Protein AF-A0A7J7G509-F1 (afdb_monomer_lite)

Organism: Camellia sinensis (NCBI:txid4442)

Sequence (118 aa):
MYEALRDLIPDINKSCSDELAAEISTSGDRIGEAAVHIFCDLENSIKGDAAKTPVASGAVHPLTRYVMNYLKYACEYKVTLEQIFQKNKALVPSIKHERESPSHNQTGENSSSSPFSD

pLDDT: mean 82.95, std 18.1, range [37.25, 97.5]

InterPro domains:
  IPR004140 Exocyst complex component Exo70 [PTHR12542] (1-103)
  IPR016159 Cullin repeat-like-containing domain superfamily [SSF74788] (1-115)
  IPR046364 Exocyst complex subunit Exo70, C-terminal [PF03081] (1-117)

Structure (mmCIF, N/CA/C/O backbone):
data_AF-A0A7J7G509-F1
#
_entry.id   AF-A0A7J7G509-F1
#
loop_
_atom_site.group_PDB
_atom_site.id
_atom_site.type_symbol
_atom_site.label_atom_id
_atom_site.label_alt_id
_atom_site.label_comp_id
_atom_site.label_asym_id
_atom_site.label_entity_id
_atom_site.label_seq_id
_atom_site.pdbx_PDB_ins_code
_atom_site.Cartn_x
_atom_site.Cartn_y
_atom_site.Cartn_z
_atom_site.occupancy
_atom_site.B_iso_or_equiv
_atom_site.auth_seq_id
_atom_site.auth_comp_id
_atom_sit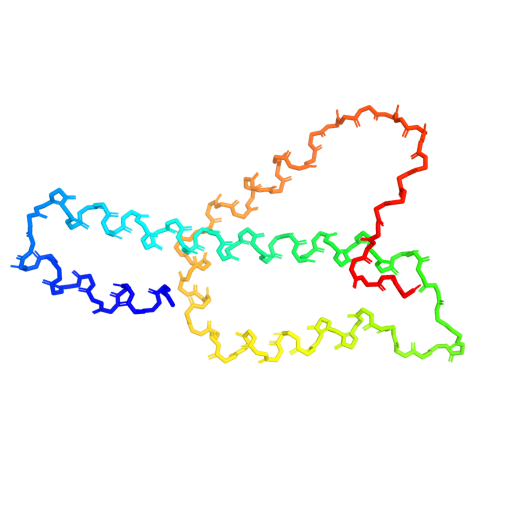e.auth_asym_id
_atom_site.auth_atom_id
_atom_site.pdbx_PDB_model_num
ATOM 1 N N . MET A 1 1 ? -1.286 5.108 -7.761 1.00 93.25 1 MET A N 1
ATOM 2 C CA . MET A 1 1 ? 0.045 5.746 -7.909 1.00 93.25 1 MET A CA 1
ATOM 3 C C . MET A 1 1 ? 1.155 4.710 -7.878 1.00 93.25 1 MET A C 1
ATOM 5 O O . MET A 1 1 ? 1.804 4.550 -8.898 1.00 93.25 1 MET A O 1
ATOM 9 N N . TYR A 1 2 ? 1.326 3.977 -6.771 1.00 96.25 2 TYR A N 1
ATOM 10 C CA . TYR A 1 2 ? 2.358 2.937 -6.662 1.00 96.25 2 TYR A CA 1
ATOM 11 C C . TYR A 1 2 ? 2.308 1.907 -7.802 1.00 96.25 2 TYR A C 1
ATOM 13 O O . TYR A 1 2 ? 3.304 1.719 -8.485 1.00 96.25 2 TYR A O 1
ATOM 21 N N . GLU A 1 3 ? 1.144 1.298 -8.054 1.00 96.81 3 GLU A N 1
ATOM 22 C CA . GLU A 1 3 ? 0.977 0.286 -9.113 1.00 96.81 3 GLU A CA 1
ATOM 23 C C . GLU A 1 3 ? 1.310 0.841 -10.497 1.00 96.81 3 GLU A C 1
ATOM 25 O O . GLU A 1 3 ? 2.104 0.253 -11.212 1.00 96.81 3 GLU A O 1
ATOM 30 N N . ALA A 1 4 ? 0.788 2.024 -10.832 1.00 96.38 4 ALA A N 1
ATOM 31 C CA . ALA A 1 4 ? 1.072 2.674 -12.109 1.00 96.38 4 ALA A CA 1
ATOM 32 C C . ALA A 1 4 ? 2.577 2.913 -12.324 1.00 96.38 4 ALA A C 1
ATOM 34 O O . ALA A 1 4 ? 3.083 2.672 -13.415 1.00 96.38 4 ALA A O 1
ATOM 35 N N . LEU A 1 5 ? 3.301 3.354 -11.288 1.00 95.00 5 LEU A N 1
ATOM 36 C CA . LEU A 1 5 ? 4.755 3.510 -11.367 1.00 95.00 5 LEU A CA 1
ATOM 37 C C . LEU A 1 5 ? 5.458 2.156 -11.482 1.00 95.00 5 LEU A C 1
ATOM 39 O O . LEU A 1 5 ? 6.281 1.983 -12.373 1.00 95.00 5 LEU A O 1
ATOM 43 N N . ARG A 1 6 ? 5.106 1.189 -10.627 1.00 94.94 6 ARG A N 1
ATOM 44 C CA . ARG A 1 6 ? 5.649 -0.178 -10.648 1.00 94.94 6 ARG A CA 1
ATOM 45 C C . ARG A 1 6 ? 5.530 -0.804 -12.037 1.00 94.94 6 ARG A C 1
ATOM 47 O O . ARG A 1 6 ? 6.490 -1.396 -12.519 1.00 94.94 6 ARG A O 1
ATOM 54 N N . ASP A 1 7 ? 4.368 -0.661 -12.661 1.00 95.81 7 ASP A N 1
ATOM 55 C CA . ASP A 1 7 ? 4.057 -1.288 -13.941 1.00 95.81 7 ASP A CA 1
ATOM 56 C C . ASP A 1 7 ? 4.767 -0.579 -15.112 1.00 95.81 7 ASP A C 1
ATOM 58 O O . ASP A 1 7 ? 5.065 -1.219 -16.117 1.00 95.81 7 ASP A O 1
ATOM 62 N N . LEU A 1 8 ? 5.103 0.710 -14.967 1.00 95.19 8 LEU A N 1
ATOM 63 C CA . LEU A 1 8 ? 5.787 1.513 -15.989 1.00 95.19 8 LEU A CA 1
ATOM 64 C C . LEU A 1 8 ? 7.325 1.489 -15.879 1.00 95.19 8 LEU A C 1
ATOM 66 O O . LEU A 1 8 ? 8.012 1.728 -16.874 1.00 95.19 8 LEU A O 1
ATOM 70 N N . ILE A 1 9 ? 7.886 1.180 -14.702 1.00 93.38 9 ILE A N 1
ATOM 71 C CA . ILE A 1 9 ? 9.343 1.099 -14.468 1.00 93.38 9 ILE A CA 1
ATOM 72 C C . ILE A 1 9 ? 10.087 0.279 -15.543 1.00 93.38 9 ILE A C 1
ATOM 74 O O . ILE A 1 9 ? 11.119 0.753 -16.023 1.00 93.38 9 ILE A O 1
ATOM 78 N N . PRO A 1 10 ? 9.610 -0.906 -15.981 1.00 94.50 10 PRO A N 1
ATOM 79 C CA . PRO A 1 10 ? 10.309 -1.691 -16.997 1.00 94.50 10 PRO A CA 1
ATOM 80 C C . PRO A 1 10 ? 10.476 -0.968 -18.335 1.00 94.50 10 PRO A C 1
ATOM 82 O O . PRO A 1 10 ? 11.464 -1.205 -19.025 1.00 94.50 10 PRO A O 1
ATOM 85 N N . ASP A 1 11 ? 9.526 -0.115 -18.714 1.00 96.19 11 ASP A N 1
ATOM 86 C CA . ASP A 1 11 ? 9.583 0.631 -19.970 1.00 96.19 11 ASP A CA 1
ATOM 87 C C . ASP A 1 11 ? 10.392 1.920 -19.819 1.00 96.19 11 ASP A C 1
ATOM 89 O O . ASP A 1 11 ? 11.190 2.246 -20.697 1.00 96.19 11 ASP A O 1
ATOM 93 N N . ILE A 1 12 ? 10.301 2.584 -18.662 1.00 94.75 12 ILE A N 1
ATOM 94 C CA . ILE A 1 12 ? 11.185 3.704 -18.303 1.00 94.75 12 ILE A CA 1
ATOM 95 C C . ILE A 1 12 ? 12.652 3.274 -18.374 1.00 94.75 12 ILE A C 1
ATOM 97 O O . ILE A 1 12 ? 13.452 3.950 -19.014 1.00 94.75 12 ILE A O 1
ATOM 101 N N . ASN A 1 13 ? 12.997 2.113 -17.815 1.00 93.62 13 ASN A N 1
ATOM 102 C CA . ASN A 1 13 ? 14.368 1.594 -17.833 1.00 93.62 13 ASN A CA 1
ATOM 103 C C . ASN A 1 13 ? 14.900 1.307 -19.250 1.00 93.62 13 ASN A C 1
ATOM 105 O O . ASN A 1 13 ? 16.106 1.190 -19.433 1.00 93.62 13 ASN A O 1
ATOM 109 N N . LYS A 1 14 ? 14.024 1.160 -20.254 1.00 94.69 14 LYS A N 1
ATOM 110 C CA . LYS A 1 14 ? 14.422 0.946 -21.658 1.00 94.69 14 LYS A CA 1
ATOM 111 C C . LYS A 1 14 ? 14.528 2.248 -22.448 1.00 94.69 14 LYS A C 1
ATOM 113 O O . LYS A 1 14 ? 15.243 2.287 -23.444 1.00 94.69 14 LYS A O 1
ATOM 118 N N . SER A 1 15 ? 13.740 3.261 -22.088 1.00 94.25 15 SER A N 1
ATOM 119 C CA . SER A 1 15 ? 13.519 4.456 -22.917 1.00 94.25 15 SER A CA 1
ATOM 120 C C . SER A 1 15 ? 14.062 5.754 -22.316 1.00 94.25 15 SER A C 1
ATOM 122 O O . SER A 1 15 ? 14.185 6.740 -23.041 1.00 94.25 15 SER A O 1
ATOM 124 N N . CYS A 1 16 ? 14.384 5.778 -21.023 1.00 93.12 16 CYS A N 1
ATOM 125 C CA . CYS A 1 16 ? 14.899 6.950 -20.317 1.00 93.12 16 CYS A CA 1
ATOM 126 C C . CYS A 1 16 ? 16.397 6.825 -20.004 1.00 93.12 16 CYS A C 1
ATOM 128 O O . CYS A 1 16 ? 16.976 5.746 -20.098 1.00 93.12 16 CYS A O 1
ATOM 130 N N . SER A 1 17 ? 17.025 7.943 -19.622 1.00 96.19 17 SER A N 1
ATOM 131 C CA . SER A 1 17 ? 18.380 7.922 -19.066 1.00 96.19 17 SER A CA 1
ATOM 132 C C . SER A 1 17 ? 18.404 7.211 -17.711 1.00 96.19 17 SER A C 1
ATOM 134 O O . SER A 1 17 ? 17.425 7.265 -16.964 1.00 96.19 17 SER A O 1
ATOM 136 N N . ASP A 1 18 ? 19.547 6.611 -17.371 1.00 94.25 18 ASP A N 1
ATOM 137 C CA . ASP A 1 18 ? 19.741 5.895 -16.103 1.00 94.25 18 ASP A CA 1
ATOM 138 C C . ASP A 1 18 ? 19.422 6.771 -14.881 1.00 94.25 18 ASP A C 1
ATOM 140 O O . ASP A 1 18 ? 18.811 6.304 -13.922 1.00 94.25 18 ASP A O 1
ATOM 144 N N . GLU A 1 19 ? 19.778 8.058 -14.932 1.00 96.12 19 GLU A N 1
ATOM 145 C CA . GLU A 1 19 ? 19.485 9.028 -13.869 1.00 96.12 19 GLU A CA 1
ATOM 146 C C . GLU A 1 19 ? 17.976 9.226 -13.675 1.00 96.12 19 GLU A C 1
ATOM 148 O O . GLU A 1 19 ? 17.469 9.122 -12.558 1.00 96.12 19 GLU A O 1
ATOM 153 N N . LEU A 1 20 ? 17.236 9.448 -14.766 1.00 94.50 20 LEU A N 1
ATOM 154 C CA . LEU A 1 20 ? 15.787 9.635 -14.703 1.00 94.50 20 LEU A CA 1
ATOM 155 C C . LEU A 1 20 ? 15.081 8.347 -14.259 1.00 94.50 20 LEU A C 1
ATOM 157 O O . LEU A 1 20 ? 14.144 8.393 -13.462 1.00 94.50 20 LEU A O 1
ATOM 161 N N . ALA A 1 21 ? 15.542 7.196 -14.746 1.00 95.12 21 ALA A N 1
ATOM 162 C CA . ALA A 1 21 ? 15.028 5.895 -14.341 1.00 95.12 21 ALA A CA 1
ATOM 163 C C . ALA A 1 21 ? 15.232 5.641 -12.835 1.00 95.12 21 ALA A C 1
ATOM 165 O O . ALA A 1 21 ? 14.301 5.212 -12.146 1.00 95.12 21 ALA A O 1
ATOM 166 N N . ALA A 1 22 ? 16.414 5.972 -12.305 1.00 95.38 22 ALA A N 1
ATOM 167 C CA . ALA A 1 22 ? 16.724 5.855 -10.883 1.00 95.38 22 ALA A CA 1
ATOM 168 C C . ALA A 1 22 ? 15.854 6.780 -10.014 1.00 95.38 22 ALA A C 1
ATOM 170 O O . ALA A 1 22 ? 15.335 6.344 -8.982 1.00 95.38 22 ALA A O 1
ATOM 171 N N . GLU A 1 23 ? 15.636 8.026 -10.441 1.00 96.31 23 GLU A N 1
ATOM 172 C CA . GLU A 1 23 ? 14.791 8.986 -9.720 1.00 96.31 23 GLU A CA 1
ATOM 173 C C . GLU A 1 23 ? 13.326 8.519 -9.659 1.00 96.31 23 GLU A C 1
ATOM 175 O O . GLU A 1 23 ? 12.680 8.567 -8.604 1.00 96.31 23 GLU A O 1
ATOM 180 N N . ILE A 1 24 ? 12.799 7.992 -10.770 1.00 95.19 24 ILE A N 1
ATOM 181 C CA . ILE A 1 24 ? 11.430 7.466 -10.816 1.00 95.19 24 ILE A CA 1
ATOM 182 C C . ILE A 1 24 ? 11.296 6.213 -9.943 1.00 95.19 24 ILE A C 1
ATOM 184 O O . ILE A 1 24 ? 10.322 6.092 -9.194 1.00 95.19 24 ILE A O 1
ATOM 188 N N . SER A 1 25 ? 12.280 5.309 -9.979 1.00 94.56 25 SER A N 1
ATOM 189 C CA . SER A 1 25 ? 12.301 4.135 -9.099 1.00 94.56 25 SER A CA 1
ATOM 190 C C . SER A 1 25 ? 12.312 4.547 -7.624 1.00 94.56 25 SER A C 1
ATOM 192 O O . SER A 1 25 ? 11.528 4.028 -6.832 1.00 94.56 25 SER A O 1
ATOM 194 N N . THR A 1 26 ? 13.139 5.528 -7.261 1.00 95.50 26 THR A N 1
ATOM 195 C CA . THR A 1 26 ? 13.222 6.063 -5.892 1.00 95.50 26 THR A CA 1
ATOM 196 C C . THR A 1 26 ? 11.901 6.699 -5.458 1.00 95.50 26 THR A C 1
ATOM 198 O O . THR A 1 26 ? 11.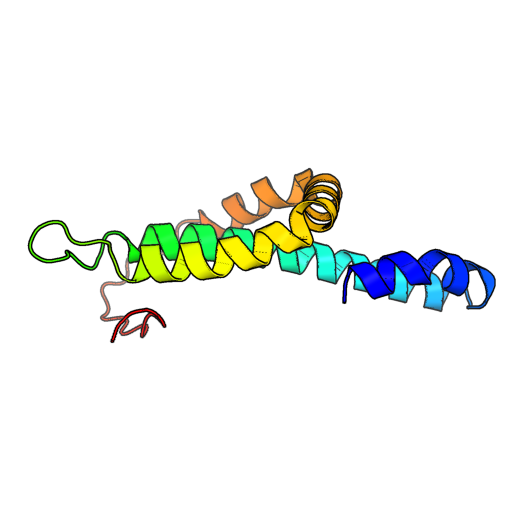443 6.499 -4.333 1.00 95.50 26 THR A O 1
ATOM 201 N N . SER A 1 27 ? 11.234 7.425 -6.355 1.00 95.44 27 SER A N 1
ATOM 202 C CA . SER A 1 27 ? 9.908 7.993 -6.091 1.00 95.44 27 SER A CA 1
ATOM 203 C C . SER A 1 27 ? 8.853 6.911 -5.840 1.00 95.44 27 SER A C 1
ATOM 205 O O . SER A 1 27 ? 8.047 7.035 -4.915 1.00 95.44 27 SER A O 1
ATOM 207 N N . GLY A 1 28 ? 8.873 5.826 -6.623 1.00 95.75 28 GLY A N 1
ATOM 208 C CA . GLY A 1 28 ? 8.012 4.661 -6.405 1.00 95.75 28 GLY A CA 1
ATOM 209 C C . GLY A 1 28 ? 8.236 4.020 -5.034 1.00 95.75 28 GLY A C 1
ATOM 210 O O . GLY A 1 28 ? 7.270 3.683 -4.344 1.00 95.75 28 GLY A O 1
ATOM 211 N N . ASP A 1 29 ? 9.494 3.932 -4.608 1.00 94.62 29 ASP A N 1
ATOM 212 C CA . ASP A 1 29 ? 9.872 3.373 -3.310 1.00 94.62 29 ASP A CA 1
ATOM 213 C C . ASP A 1 29 ? 9.329 4.225 -2.172 1.00 94.62 29 ASP A C 1
ATOM 215 O O . ASP A 1 29 ? 8.581 3.713 -1.342 1.00 94.62 29 ASP A O 1
ATOM 219 N N . ARG A 1 30 ? 9.547 5.542 -2.223 1.00 96.12 30 ARG A N 1
ATOM 220 C CA . ARG A 1 30 ? 9.017 6.497 -1.239 1.00 96.12 30 ARG A CA 1
ATOM 221 C C . ARG A 1 30 ? 7.490 6.481 -1.143 1.00 96.12 30 ARG A C 1
ATOM 223 O O . ARG A 1 30 ? 6.944 6.650 -0.057 1.00 96.12 30 ARG A O 1
ATOM 230 N N . ILE A 1 31 ? 6.776 6.258 -2.250 1.00 96.94 31 ILE A N 1
ATOM 231 C CA . ILE A 1 31 ? 5.311 6.092 -2.224 1.00 96.94 31 ILE A CA 1
ATOM 232 C C . ILE A 1 31 ? 4.924 4.802 -1.487 1.00 96.94 31 ILE A C 1
ATOM 234 O O . ILE A 1 31 ? 3.963 4.799 -0.717 1.00 96.94 31 ILE A O 1
ATOM 238 N N . GLY A 1 32 ? 5.663 3.711 -1.707 1.00 96.69 32 GLY A N 1
ATOM 239 C CA . GLY A 1 32 ? 5.478 2.464 -0.967 1.00 96.69 32 GLY A CA 1
ATOM 240 C C . GLY A 1 32 ? 5.754 2.636 0.529 1.00 96.69 32 GLY A C 1
ATOM 241 O O . GLY A 1 32 ? 4.954 2.201 1.354 1.00 96.69 32 GLY A O 1
ATOM 242 N N . GLU A 1 33 ? 6.838 3.322 0.886 1.00 96.12 33 GLU A N 1
ATOM 243 C CA . GLU A 1 33 ? 7.171 3.654 2.275 1.00 96.12 33 GLU A CA 1
ATOM 244 C C . GLU A 1 33 ? 6.065 4.488 2.929 1.00 96.12 33 GLU A C 1
ATOM 246 O O . GLU A 1 33 ? 5.575 4.134 4.001 1.00 96.12 33 GLU A O 1
ATOM 251 N N . ALA A 1 34 ? 5.593 5.542 2.257 1.00 96.25 34 ALA A N 1
ATOM 252 C CA . ALA A 1 34 ? 4.503 6.380 2.750 1.00 96.25 34 ALA A CA 1
ATOM 253 C C . ALA A 1 34 ? 3.233 5.565 3.047 1.00 96.25 34 ALA A C 1
ATOM 255 O O . ALA A 1 34 ? 2.569 5.809 4.054 1.00 96.25 34 ALA A O 1
ATOM 256 N N . ALA A 1 35 ? 2.916 4.557 2.227 1.00 96.25 35 ALA A N 1
ATOM 257 C CA . ALA A 1 35 ? 1.805 3.654 2.511 1.00 96.25 35 ALA A CA 1
ATOM 258 C C . ALA A 1 35 ? 2.014 2.885 3.829 1.00 96.25 35 ALA A C 1
ATOM 260 O O . ALA A 1 35 ? 1.084 2.800 4.628 1.00 96.25 35 ALA A O 1
ATOM 261 N N . VAL A 1 36 ? 3.226 2.388 4.106 1.00 95.94 36 VAL A N 1
ATOM 262 C CA . VAL A 1 36 ? 3.549 1.737 5.391 1.00 95.94 36 VAL A CA 1
ATOM 263 C C . VAL A 1 36 ? 3.355 2.702 6.561 1.00 95.94 36 VAL A C 1
ATOM 265 O O . VAL A 1 36 ? 2.696 2.343 7.539 1.00 95.94 36 VAL A O 1
ATOM 268 N N . HIS A 1 37 ? 3.856 3.936 6.447 1.00 94.62 37 HIS A N 1
ATOM 269 C CA . HIS A 1 37 ? 3.675 4.966 7.474 1.00 94.62 37 HIS A CA 1
ATOM 270 C C . HIS A 1 37 ? 2.195 5.253 7.756 1.00 94.62 37 HIS A C 1
ATOM 272 O O . HIS A 1 37 ? 1.805 5.283 8.920 1.00 94.62 37 HIS A O 1
ATOM 278 N N . ILE A 1 38 ? 1.354 5.360 6.720 1.00 94.69 38 ILE A N 1
ATOM 279 C CA . ILE A 1 38 ? -0.095 5.572 6.873 1.00 94.69 38 ILE A CA 1
ATOM 280 C C . ILE A 1 38 ? -0.738 4.456 7.709 1.00 94.69 38 ILE A C 1
ATOM 282 O O . ILE A 1 38 ? -1.542 4.742 8.596 1.00 94.69 38 ILE A O 1
ATOM 286 N N . PHE A 1 39 ? -0.380 3.188 7.479 1.00 94.62 39 PHE A N 1
ATOM 287 C CA . PHE A 1 39 ? -0.908 2.078 8.284 1.00 94.62 39 PHE A CA 1
ATOM 288 C C . PHE A 1 39 ? -0.405 2.112 9.733 1.00 94.62 39 PHE A C 1
ATOM 290 O O . PHE A 1 39 ? -1.184 1.853 10.652 1.00 94.62 39 PHE A O 1
ATOM 297 N N . CYS A 1 40 ? 0.861 2.466 9.961 1.00 92.19 40 CYS A N 1
ATOM 298 C CA . CYS A 1 40 ? 1.394 2.649 11.313 1.00 92.19 40 CYS A CA 1
ATOM 299 C C . CYS A 1 40 ? 0.740 3.836 12.044 1.00 92.19 40 CYS A C 1
ATOM 301 O O . CYS A 1 40 ? 0.531 3.791 13.258 1.00 92.19 40 CYS A O 1
ATOM 303 N N . ASP A 1 41 ? 0.424 4.919 11.337 1.00 91.44 41 ASP A N 1
ATOM 304 C CA . ASP A 1 41 ? -0.293 6.071 11.890 1.00 91.44 41 ASP A CA 1
ATOM 305 C C . ASP A 1 41 ? -1.741 5.719 12.218 1.00 91.44 41 ASP A C 1
ATOM 307 O O . ASP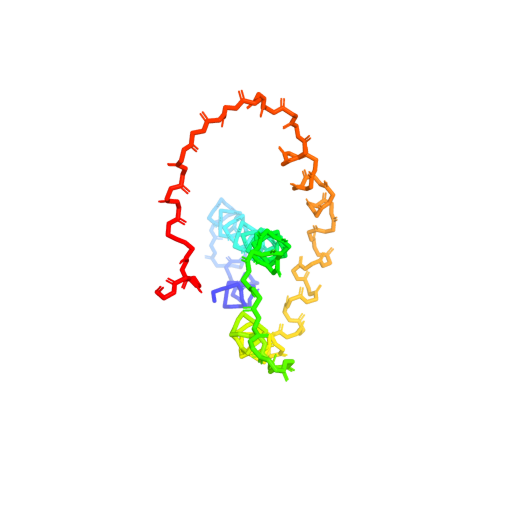 A 1 41 ? -2.211 6.044 13.309 1.00 91.44 41 ASP A O 1
ATOM 311 N N . LEU A 1 42 ? -2.413 4.979 11.332 1.00 91.94 42 LEU A N 1
ATOM 312 C CA . LEU A 1 42 ? -3.755 4.454 11.566 1.00 91.94 42 LEU A CA 1
ATOM 313 C C . LEU A 1 42 ? -3.796 3.560 12.813 1.00 91.94 42 LEU A C 1
ATOM 315 O O . LEU A 1 42 ? -4.646 3.765 13.677 1.00 91.94 42 LEU A O 1
ATOM 319 N N . GLU A 1 43 ? -2.866 2.607 12.947 1.00 91.38 43 GLU A N 1
ATOM 320 C CA . GLU A 1 43 ? -2.767 1.728 14.123 1.00 91.38 43 GLU A CA 1
ATOM 321 C C . GLU A 1 43 ? -2.659 2.544 15.420 1.00 91.38 43 GLU A C 1
ATOM 323 O O . GLU A 1 43 ? -3.390 2.304 16.384 1.00 91.38 43 GLU A O 1
ATOM 328 N N . ASN A 1 44 ? -1.767 3.535 15.439 1.00 88.62 44 ASN A N 1
ATOM 329 C CA . ASN A 1 44 ? -1.526 4.346 16.627 1.00 88.62 44 ASN A CA 1
ATOM 330 C C . ASN A 1 44 ? -2.681 5.307 16.933 1.00 88.62 44 ASN A C 1
ATOM 332 O O . ASN A 1 44 ? -3.011 5.505 18.102 1.00 88.62 44 ASN A O 1
ATOM 336 N N . SER A 1 45 ? -3.337 5.853 15.908 1.00 87.38 45 SER A N 1
ATOM 337 C CA . SER A 1 45 ? -4.528 6.686 16.074 1.00 87.38 45 SER A CA 1
ATOM 338 C C . SER A 1 45 ? -5.688 5.887 16.675 1.00 87.38 45 SER A C 1
ATOM 340 O O . SER A 1 45 ? -6.303 6.341 17.638 1.00 87.38 45 SER A O 1
ATOM 342 N N . ILE A 1 46 ? -5.914 4.652 16.2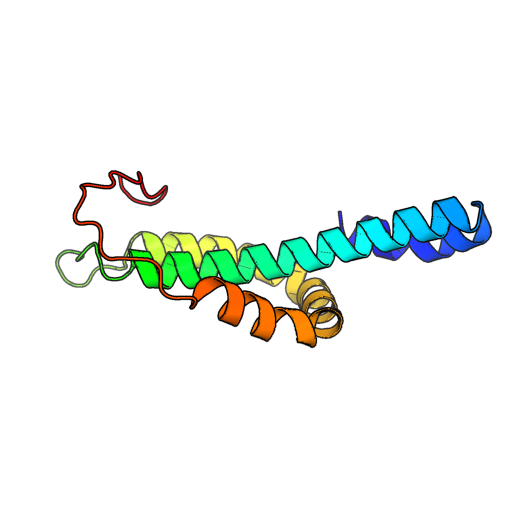07 1.00 89.25 46 ILE A N 1
ATOM 343 C CA . ILE A 1 46 ? -6.942 3.765 16.768 1.00 89.25 46 ILE A CA 1
ATOM 344 C C . ILE A 1 46 ? -6.650 3.452 18.238 1.00 89.25 46 ILE A C 1
ATOM 346 O O . ILE A 1 46 ? -7.547 3.563 19.075 1.00 89.25 46 ILE A O 1
ATOM 350 N N . LYS A 1 47 ? -5.400 3.097 18.572 1.00 86.81 47 LYS A N 1
ATOM 351 C CA . LYS A 1 47 ? -4.990 2.833 19.963 1.00 86.81 47 LYS A CA 1
ATOM 352 C C . LYS A 1 47 ? -5.210 4.043 20.873 1.00 86.81 47 LYS A C 1
ATOM 354 O O . LYS A 1 47 ? -5.624 3.871 22.015 1.00 86.81 47 LYS A O 1
ATOM 359 N N . GLY A 1 48 ? -4.924 5.247 20.378 1.00 85.12 48 GLY A N 1
ATOM 360 C CA . GLY A 1 48 ? -5.055 6.485 21.144 1.00 85.12 48 GLY A CA 1
ATOM 361 C C . GLY A 1 48 ? -6.496 6.974 21.334 1.00 85.12 48 GLY A C 1
ATOM 362 O O . GLY A 1 48 ? -6.760 7.676 22.310 1.00 85.12 48 GLY A O 1
ATOM 363 N N . ASP A 1 49 ? -7.413 6.638 20.424 1.00 80.31 49 ASP A N 1
ATOM 364 C CA . ASP A 1 49 ? -8.795 7.147 20.415 1.00 80.31 49 ASP A CA 1
ATOM 365 C C . ASP A 1 49 ? -9.796 6.164 21.050 1.00 80.31 49 ASP A C 1
ATOM 367 O O . ASP A 1 49 ? -10.657 6.574 21.826 1.00 80.31 49 ASP A O 1
ATOM 371 N N . ALA A 1 50 ? -9.611 4.851 20.854 1.00 70.25 50 ALA A N 1
ATOM 372 C CA . ALA A 1 50 ? -10.527 3.819 21.360 1.00 70.25 50 ALA A CA 1
ATOM 373 C C . ALA A 1 50 ? -10.719 3.821 22.893 1.00 70.25 50 ALA A C 1
ATOM 375 O O . ALA A 1 50 ? -11.709 3.289 23.389 1.00 70.25 50 ALA A O 1
ATOM 376 N N . ALA A 1 51 ? -9.788 4.409 23.650 1.00 67.94 51 ALA A N 1
ATOM 377 C CA . ALA A 1 51 ? -9.858 4.499 25.108 1.00 67.94 51 ALA A CA 1
ATOM 378 C C . ALA A 1 51 ? -10.666 5.705 25.632 1.00 67.94 51 ALA A C 1
ATOM 380 O O . ALA A 1 51 ? -10.914 5.783 26.834 1.00 67.94 51 ALA A O 1
ATOM 381 N N . LYS A 1 52 ? -11.037 6.665 24.773 1.00 75.69 52 LYS A N 1
ATOM 382 C CA . LYS A 1 52 ? -11.500 7.993 25.214 1.00 75.69 52 LYS A CA 1
ATOM 383 C C . LYS A 1 52 ? -13.018 8.175 25.209 1.00 75.69 52 LYS A C 1
ATOM 385 O O . LYS A 1 52 ? -13.507 9.005 25.971 1.00 75.69 52 LYS A O 1
ATOM 390 N N . THR A 1 53 ? -13.759 7.396 24.420 1.00 72.69 53 THR A N 1
ATOM 391 C CA . THR A 1 53 ? -15.187 7.665 24.181 1.00 72.69 53 THR A CA 1
ATOM 392 C C . THR A 1 53 ? -16.055 6.436 24.477 1.00 72.69 53 THR A C 1
ATOM 394 O O . THR A 1 53 ? -16.226 5.561 23.628 1.00 72.69 53 THR A O 1
ATOM 397 N N . PRO A 1 54 ? -16.627 6.316 25.688 1.00 78.31 54 PRO A N 1
ATOM 398 C CA . PRO A 1 54 ? -17.542 5.224 25.995 1.00 78.31 54 PRO A CA 1
ATOM 399 C C . PRO A 1 54 ? -18.856 5.374 25.215 1.00 78.31 54 PRO A C 1
ATOM 401 O O . PRO A 1 54 ? -19.411 6.464 25.093 1.00 78.31 54 PRO A O 1
ATOM 404 N N . VAL A 1 55 ? -19.384 4.255 24.718 1.00 82.44 55 VAL A N 1
ATOM 405 C CA . VAL A 1 55 ? -20.665 4.196 24.001 1.00 82.44 55 VAL A CA 1
ATOM 406 C C . VAL A 1 55 ? -21.770 3.642 24.889 1.00 82.44 55 VAL A C 1
ATOM 408 O O . VAL A 1 55 ? -21.590 2.650 25.599 1.00 82.44 55 VAL A O 1
ATOM 411 N N . ALA A 1 56 ? -22.940 4.279 24.839 1.00 82.31 56 ALA A N 1
ATOM 412 C CA . ALA A 1 56 ? -24.098 3.851 25.609 1.00 82.31 56 ALA A CA 1
ATOM 413 C C . ALA A 1 56 ? -24.540 2.431 25.215 1.00 82.31 56 ALA A C 1
ATOM 415 O O . ALA A 1 56 ? -24.555 2.061 24.040 1.00 82.31 56 ALA A O 1
ATOM 416 N N . SER A 1 57 ? -24.950 1.649 26.217 1.00 83.69 57 SER A N 1
ATOM 417 C CA . SER A 1 57 ? -25.630 0.360 26.038 1.00 83.69 57 SER A CA 1
ATOM 418 C C . SER A 1 57 ? -24.865 -0.707 25.231 1.00 83.69 57 SER A C 1
ATOM 420 O O . SER A 1 57 ? -25.488 -1.631 24.711 1.00 83.69 57 SER A O 1
ATOM 422 N N . GLY A 1 58 ? -23.537 -0.601 25.112 1.00 81.25 58 GLY A N 1
ATOM 423 C CA . GLY A 1 58 ? -22.720 -1.580 24.382 1.00 81.25 58 GLY A CA 1
ATOM 424 C C . GLY A 1 58 ? -22.862 -1.522 22.855 1.00 81.25 58 GLY A C 1
ATOM 425 O O . GLY A 1 58 ? -22.595 -2.514 22.180 1.00 81.25 58 GLY A O 1
ATOM 426 N N . ALA A 1 59 ? -23.297 -0.387 22.299 1.00 87.69 59 ALA A N 1
ATOM 427 C CA . ALA A 1 59 ? -23.353 -0.184 20.853 1.00 87.69 59 ALA A CA 1
ATOM 428 C C . ALA A 1 59 ? -21.958 -0.262 20.193 1.00 87.69 59 ALA A C 1
ATOM 430 O O . ALA A 1 59 ? -20.928 -0.139 20.849 1.00 87.69 59 ALA A O 1
ATOM 431 N N . VAL A 1 60 ? -21.906 -0.435 18.869 1.00 88.19 60 VAL A N 1
ATOM 432 C CA . VAL A 1 60 ? -20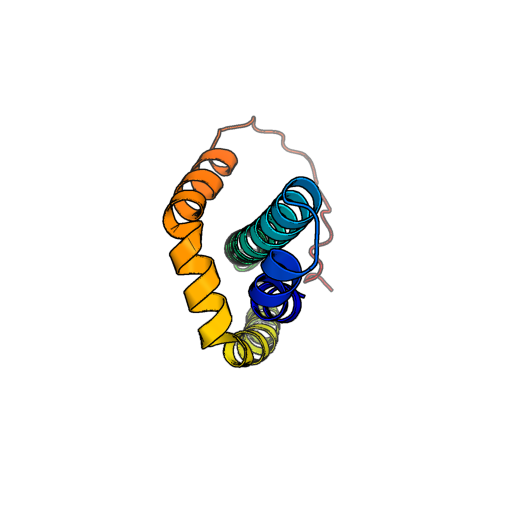.635 -0.391 18.122 1.00 88.19 60 VAL A CA 1
ATOM 433 C C . VAL A 1 60 ? -20.066 1.027 18.145 1.00 88.19 60 VAL A C 1
ATOM 435 O O . VAL A 1 60 ? -20.763 1.980 17.787 1.00 88.19 60 VAL A O 1
ATOM 438 N N . HIS A 1 61 ? -18.787 1.158 18.504 1.00 87.88 61 HIS A N 1
ATOM 439 C CA . HIS A 1 61 ? -18.100 2.446 18.544 1.00 87.88 61 HIS A CA 1
ATOM 440 C C . HIS A 1 61 ? -18.034 3.094 17.144 1.00 87.88 61 HIS A C 1
ATOM 442 O O . HIS A 1 61 ? -17.709 2.398 16.173 1.00 87.88 61 HIS A O 1
ATOM 448 N N . PRO A 1 62 ? -18.296 4.409 16.997 1.00 87.25 62 PRO A N 1
ATOM 449 C CA . PRO A 1 62 ? -18.192 5.107 15.711 1.00 87.25 62 PRO A CA 1
ATOM 450 C C . PRO A 1 62 ? -16.844 4.889 15.013 1.00 87.25 62 PRO A C 1
ATOM 452 O O . PRO A 1 62 ? -16.820 4.526 13.837 1.00 87.25 62 PRO A O 1
ATOM 455 N N . LEU A 1 63 ? -15.738 4.975 15.764 1.00 89.19 63 LEU A N 1
ATOM 456 C CA . LEU A 1 63 ? -14.392 4.628 15.287 1.00 89.19 63 LEU A CA 1
ATOM 457 C C . LEU A 1 63 ? -14.326 3.226 14.668 1.00 89.19 63 LEU A C 1
ATOM 459 O O . LEU A 1 63 ? -13.766 3.065 13.591 1.00 89.19 63 LEU A O 1
ATOM 463 N N . THR A 1 64 ? -14.929 2.209 15.294 1.00 91.69 64 THR A N 1
ATOM 464 C CA . THR A 1 64 ? -14.950 0.847 14.740 1.00 91.69 64 THR A CA 1
ATOM 465 C C . THR A 1 64 ? -15.650 0.820 13.386 1.00 91.69 64 THR A C 1
ATOM 467 O O . THR A 1 64 ? -15.125 0.240 12.438 1.00 91.69 64 THR A O 1
ATOM 470 N N . ARG A 1 65 ? -16.813 1.474 13.263 1.00 91.25 65 ARG A N 1
ATOM 471 C CA . ARG A 1 65 ? -17.535 1.560 11.984 1.00 91.25 65 ARG A CA 1
ATOM 472 C C . ARG A 1 65 ? -16.687 2.253 10.919 1.00 91.25 65 ARG A C 1
ATOM 474 O O . ARG A 1 65 ? -16.620 1.764 9.793 1.00 91.25 65 ARG A O 1
ATOM 481 N N . TYR A 1 66 ? -16.042 3.358 11.284 1.00 90.44 66 TYR A N 1
ATOM 482 C CA . TYR A 1 66 ? -15.171 4.113 10.393 1.00 90.44 66 TYR A CA 1
ATOM 483 C C . TYR A 1 66 ? -14.006 3.243 9.917 1.00 90.44 66 TYR A C 1
ATOM 485 O O . TYR A 1 66 ? -13.904 2.971 8.726 1.00 90.44 66 TYR A O 1
ATOM 493 N N . VAL A 1 67 ? -13.200 2.701 10.833 1.00 93.88 67 VAL A N 1
ATOM 494 C CA . VAL A 1 67 ? -12.041 1.849 10.515 1.00 93.88 67 VAL A CA 1
ATOM 495 C C . VAL A 1 67 ? -12.437 0.686 9.610 1.00 93.88 67 VAL A C 1
ATOM 497 O O . VAL A 1 67 ? -11.788 0.454 8.593 1.00 93.88 67 VAL A O 1
ATOM 500 N N . MET A 1 68 ? -13.536 -0.007 9.917 1.00 94.31 68 MET A N 1
ATOM 501 C CA . MET A 1 68 ? -14.002 -1.124 9.093 1.00 94.31 68 MET A CA 1
ATOM 502 C C . MET A 1 68 ? -14.408 -0.693 7.677 1.00 94.31 68 MET A C 1
ATOM 504 O O . MET A 1 68 ? -14.165 -1.439 6.728 1.00 94.31 68 MET A O 1
ATOM 508 N N . ASN A 1 69 ? -14.971 0.508 7.506 1.00 91.88 69 ASN A N 1
ATOM 509 C CA . ASN A 1 69 ? -15.275 1.054 6.184 1.00 91.88 69 ASN A CA 1
ATOM 510 C C . ASN A 1 69 ? -13.997 1.281 5.358 1.00 91.88 69 ASN A C 1
ATOM 512 O O . ASN A 1 69 ? -13.977 0.939 4.181 1.00 91.88 69 ASN A O 1
ATOM 516 N N . TYR A 1 70 ? -12.912 1.774 5.967 1.00 92.12 70 TYR A N 1
ATOM 517 C CA . TYR A 1 70 ? -11.628 1.959 5.269 1.00 92.12 70 TYR A CA 1
ATOM 518 C C . TYR A 1 70 ? -10.896 0.648 5.001 1.00 92.12 70 TYR A C 1
ATOM 520 O O . TYR A 1 70 ? -10.348 0.468 3.914 1.00 92.12 70 TYR A O 1
ATOM 528 N N . LEU A 1 71 ? -10.924 -0.294 5.947 1.00 94.50 71 LEU A N 1
ATOM 529 C CA . LEU A 1 71 ? -10.308 -1.606 5.755 1.00 94.50 71 LEU A CA 1
ATOM 530 C C . LEU A 1 71 ? -10.935 -2.361 4.583 1.00 94.50 71 LEU A C 1
ATOM 532 O O . LEU A 1 71 ? -10.212 -3.023 3.845 1.00 94.50 71 LEU A O 1
ATOM 536 N N . LYS A 1 72 ? -12.246 -2.202 4.353 1.00 94.56 72 LYS A N 1
ATOM 537 C CA . LYS A 1 72 ? -12.910 -2.762 3.170 1.00 94.56 72 LYS A CA 1
ATOM 538 C C . LYS A 1 72 ? -12.237 -2.307 1.869 1.00 94.56 72 LYS A C 1
ATOM 540 O O . LYS A 1 72 ? -11.944 -3.151 1.030 1.00 94.56 72 LYS A O 1
ATOM 545 N N . TYR A 1 73 ? -11.959 -1.011 1.723 1.00 93.38 73 TYR A N 1
ATOM 546 C CA . TYR A 1 73 ? -11.275 -0.479 0.539 1.00 93.38 73 TYR A CA 1
ATOM 547 C C . TYR A 1 73 ? -9.808 -0.914 0.481 1.00 93.38 73 TYR A C 1
ATOM 549 O O . TYR A 1 73 ? -9.309 -1.260 -0.584 1.00 93.38 73 TYR A O 1
ATOM 557 N N . ALA A 1 74 ? -9.114 -0.966 1.621 1.00 94.81 74 ALA A N 1
ATOM 558 C CA . ALA A 1 74 ? -7.735 -1.451 1.668 1.00 94.81 74 ALA A CA 1
ATOM 559 C C . ALA A 1 74 ? -7.612 -2.908 1.184 1.00 94.81 74 ALA A C 1
ATOM 561 O O . ALA A 1 74 ? -6.636 -3.258 0.520 1.00 94.81 74 ALA A O 1
ATOM 562 N N . CYS A 1 75 ? -8.613 -3.752 1.460 1.00 94.81 75 CYS A N 1
ATOM 563 C CA . CYS A 1 75 ? -8.635 -5.140 1.002 1.00 94.81 75 CYS A CA 1
ATOM 564 C C . CYS A 1 75 ? -8.667 -5.285 -0.527 1.00 94.81 75 CYS A C 1
ATOM 566 O O . CYS A 1 75 ? -8.164 -6.288 -1.032 1.00 94.81 75 CYS A O 1
ATOM 568 N N . GLU A 1 76 ? -9.193 -4.306 -1.266 1.00 96.62 76 GLU A N 1
ATOM 569 C CA . GLU A 1 76 ? -9.164 -4.320 -2.738 1.00 96.62 76 GLU A CA 1
ATOM 570 C C . GLU A 1 76 ? -7.724 -4.262 -3.276 1.00 96.62 76 GLU A C 1
ATOM 572 O O . GLU A 1 76 ? -7.428 -4.828 -4.324 1.00 96.62 76 GLU A O 1
ATOM 577 N N . TYR A 1 77 ? -6.799 -3.684 -2.502 1.00 96.50 77 TYR A N 1
ATOM 578 C CA . TYR A 1 77 ? -5.377 -3.561 -2.832 1.00 96.50 77 TYR A CA 1
ATOM 579 C C . TYR A 1 77 ? -4.499 -4.587 -2.111 1.00 96.50 77 TYR A C 1
ATOM 581 O O . TYR A 1 77 ? -3.286 -4.399 -2.020 1.00 96.50 77 TYR A O 1
ATOM 589 N N . LYS A 1 78 ? -5.078 -5.680 -1.590 1.00 96.19 78 LYS A N 1
ATOM 590 C CA . LYS A 1 78 ? -4.365 -6.672 -0.767 1.00 96.19 78 LYS A CA 1
ATOM 591 C C . LYS A 1 78 ? -3.025 -7.104 -1.372 1.00 96.19 78 LYS A C 1
ATOM 593 O O . LYS A 1 78 ? -2.012 -7.045 -0.686 1.00 96.19 78 LYS A O 1
ATOM 598 N N . VAL A 1 79 ? -3.014 -7.510 -2.642 1.00 97.25 79 VAL A N 1
ATOM 599 C CA . VAL A 1 79 ? -1.800 -8.007 -3.321 1.00 97.25 79 VAL A CA 1
ATOM 600 C C . VAL A 1 79 ? -0.715 -6.929 -3.370 1.00 97.25 79 VAL A C 1
ATOM 602 O O . VAL A 1 79 ? 0.452 -7.189 -3.085 1.00 97.25 79 VAL A O 1
ATOM 605 N N . THR A 1 80 ? -1.099 -5.697 -3.689 1.00 97.50 80 THR A N 1
ATOM 606 C CA . THR A 1 80 ? -0.176 -4.561 -3.751 1.00 97.50 80 THR A CA 1
ATOM 607 C C . THR A 1 80 ? 0.335 -4.173 -2.367 1.00 97.50 80 THR A C 1
ATOM 609 O O . THR A 1 80 ? 1.525 -3.913 -2.205 1.00 97.50 80 THR A O 1
ATOM 612 N N . LEU A 1 81 ? -0.521 -4.202 -1.346 1.00 97.06 81 LEU A N 1
ATOM 613 C CA . LEU A 1 81 ? -0.103 -3.980 0.035 1.00 97.06 81 LEU A CA 1
ATOM 614 C C . LEU A 1 81 ? 0.872 -5.067 0.500 1.00 97.06 81 LEU A C 1
ATOM 616 O O . LEU A 1 81 ? 1.906 -4.736 1.069 1.00 97.06 81 LEU A O 1
ATOM 620 N N . GLU A 1 82 ? 0.618 -6.343 0.205 1.00 96.62 82 GLU A N 1
ATOM 621 C CA . GLU A 1 82 ? 1.546 -7.438 0.523 1.00 96.62 82 GLU A CA 1
ATOM 622 C C . GLU A 1 82 ? 2.935 -7.203 -0.088 1.00 96.62 82 GLU A C 1
ATOM 624 O O . GLU A 1 82 ? 3.944 -7.359 0.601 1.00 96.62 82 GLU A O 1
ATOM 629 N N . GLN A 1 83 ? 3.001 -6.755 -1.345 1.00 96.06 83 GLN A N 1
ATOM 630 C CA . GLN A 1 83 ? 4.263 -6.394 -1.999 1.00 96.06 83 GLN A CA 1
ATOM 631 C C . GLN A 1 83 ? 4.965 -5.226 -1.298 1.00 96.06 83 GLN A C 1
ATOM 633 O O . GLN A 1 83 ? 6.160 -5.311 -1.010 1.00 96.06 83 GLN A O 1
ATOM 638 N N . ILE A 1 84 ? 4.225 -4.157 -0.992 1.00 97.00 84 ILE A N 1
ATOM 639 C CA . ILE A 1 84 ? 4.752 -2.979 -0.297 1.00 97.00 84 ILE A CA 1
ATOM 640 C C . ILE A 1 84 ? 5.312 -3.376 1.074 1.00 97.00 84 ILE A C 1
ATOM 642 O O . ILE A 1 84 ? 6.458 -3.051 1.381 1.00 97.00 84 ILE A O 1
ATOM 646 N N . PHE A 1 85 ? 4.554 -4.114 1.886 1.00 95.25 85 PHE A N 1
ATOM 647 C CA . PHE A 1 85 ? 4.994 -4.541 3.216 1.00 95.25 85 PHE A CA 1
ATOM 648 C C . PHE A 1 85 ? 6.164 -5.525 3.154 1.00 95.25 85 PHE A C 1
ATOM 650 O O . PHE A 1 85 ? 7.060 -5.458 3.993 1.00 95.25 85 PHE A O 1
ATOM 657 N N . GLN A 1 86 ? 6.201 -6.410 2.155 1.00 95.12 86 GLN A N 1
ATOM 658 C CA . GLN A 1 86 ? 7.325 -7.319 1.945 1.00 95.12 86 GLN A CA 1
ATOM 659 C C . GLN A 1 86 ? 8.609 -6.560 1.589 1.00 95.12 86 GLN A C 1
ATOM 661 O O . GLN A 1 86 ? 9.671 -6.896 2.117 1.00 95.12 86 GLN A O 1
ATOM 666 N N . LYS A 1 87 ? 8.518 -5.544 0.722 1.00 94.12 87 LYS A N 1
ATOM 667 C CA . LYS A 1 87 ? 9.654 -4.692 0.343 1.00 94.12 87 LYS A CA 1
ATOM 668 C C . LYS A 1 87 ? 10.161 -3.859 1.526 1.00 94.12 87 LYS A C 1
ATOM 670 O O . LYS A 1 87 ? 11.363 -3.686 1.682 1.00 94.12 87 LYS A O 1
ATOM 675 N N . ASN A 1 88 ? 9.253 -3.421 2.394 1.00 93.31 88 ASN A N 1
ATOM 676 C CA . ASN A 1 88 ? 9.518 -2.478 3.481 1.00 93.31 88 ASN A C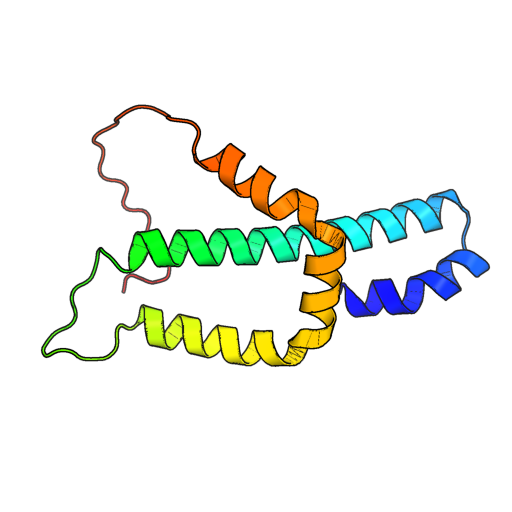A 1
ATOM 677 C C . ASN A 1 88 ? 9.564 -3.122 4.880 1.00 93.31 88 ASN A C 1
ATOM 679 O O . ASN A 1 88 ? 9.346 -2.449 5.888 1.00 93.31 88 ASN A O 1
ATOM 683 N N . LYS A 1 89 ? 9.860 -4.426 4.982 1.00 87.50 89 LYS A N 1
ATOM 684 C CA . LYS A 1 89 ? 9.858 -5.162 6.265 1.00 87.50 89 LYS A CA 1
ATOM 685 C C . LYS A 1 89 ? 10.710 -4.521 7.359 1.00 87.50 89 LYS A C 1
ATOM 687 O O . LYS A 1 89 ? 10.341 -4.585 8.528 1.00 87.50 89 LYS A O 1
ATOM 692 N N . ALA A 1 90 ? 11.838 -3.924 6.982 1.00 85.19 90 ALA A N 1
ATOM 693 C CA . ALA A 1 90 ? 12.757 -3.285 7.917 1.00 85.19 90 ALA A CA 1
ATOM 694 C C . ALA A 1 90 ? 12.248 -1.934 8.451 1.00 85.19 90 ALA A C 1
ATOM 696 O O . ALA A 1 90 ? 12.739 -1.475 9.476 1.00 85.19 90 ALA A O 1
ATOM 697 N N . LEU A 1 91 ? 11.262 -1.306 7.799 1.00 80.62 91 LEU A N 1
ATOM 698 C CA . LEU A 1 91 ? 10.752 0.007 8.206 1.00 80.62 91 LEU A CA 1
ATOM 699 C C . LEU A 1 91 ? 9.766 -0.083 9.370 1.00 80.62 91 LEU A C 1
ATOM 701 O O . LEU A 1 91 ? 9.765 0.780 10.241 1.00 80.62 91 LEU A O 1
ATOM 705 N N . VAL A 1 92 ? 8.959 -1.147 9.438 1.00 76.19 92 VAL A N 1
ATOM 706 C CA . VAL A 1 92 ? 7.914 -1.287 10.469 1.00 76.19 92 VAL A CA 1
ATOM 707 C C . VAL A 1 92 ? 8.478 -1.247 11.902 1.00 76.19 92 VAL A C 1
ATOM 709 O O . VAL A 1 92 ? 7.907 -0.537 12.731 1.00 76.19 92 VAL A O 1
ATOM 712 N N . PRO A 1 93 ? 9.582 -1.947 12.241 1.00 74.81 93 PRO A N 1
ATOM 713 C CA . PRO A 1 93 ? 10.205 -1.823 13.560 1.00 74.81 93 PRO A CA 1
ATOM 714 C C . PRO A 1 93 ? 10.792 -0.428 13.820 1.00 74.81 93 PRO A C 1
ATOM 716 O O . PRO A 1 93 ? 10.649 0.096 14.923 1.00 74.81 93 PRO A O 1
ATOM 719 N N . SER A 1 94 ? 11.408 0.194 12.811 1.00 72.56 94 SER A N 1
ATOM 720 C CA . SER A 1 94 ? 12.036 1.518 12.929 1.00 72.56 94 SER A CA 1
ATOM 721 C C . SER A 1 94 ? 11.017 2.616 13.245 1.00 72.56 94 SER A C 1
ATOM 723 O O . SER A 1 94 ? 11.230 3.405 14.162 1.00 72.56 94 SER A O 1
ATOM 725 N N . ILE A 1 95 ? 9.856 2.594 12.579 1.00 76.19 95 ILE A N 1
ATOM 726 C CA . ILE A 1 95 ? 8.757 3.549 12.812 1.00 76.19 95 ILE A CA 1
ATOM 727 C C . ILE A 1 95 ? 8.225 3.457 14.250 1.00 76.19 95 ILE A C 1
ATOM 729 O O . ILE A 1 95 ? 7.826 4.462 14.841 1.00 76.19 95 ILE A O 1
ATOM 733 N N . LYS A 1 96 ? 8.209 2.250 14.832 1.00 71.19 96 LYS A N 1
ATOM 734 C CA . LYS A 1 96 ? 7.779 2.050 16.223 1.00 71.19 96 LYS A CA 1
ATOM 735 C C . LYS A 1 96 ? 8.781 2.656 17.208 1.00 71.19 96 LYS A C 1
ATOM 737 O O . LYS A 1 96 ? 8.367 3.355 18.128 1.00 71.19 96 LYS A O 1
ATOM 742 N N . HIS A 1 97 ? 10.080 2.468 16.975 1.00 62.06 97 HIS A N 1
ATOM 743 C CA . HIS A 1 97 ? 11.129 3.010 17.842 1.00 62.06 97 HIS A CA 1
ATOM 744 C C . HIS A 1 97 ? 11.235 4.542 17.810 1.00 62.06 97 HIS A C 1
ATOM 746 O O . HIS A 1 97 ? 11.468 5.151 18.853 1.00 62.06 97 HIS A O 1
ATOM 752 N N . GLU A 1 98 ? 11.017 5.184 16.659 1.00 61.19 98 GLU A N 1
ATOM 753 C CA . GLU A 1 98 ? 11.021 6.654 16.566 1.00 61.19 98 GLU A CA 1
ATOM 754 C C . GLU A 1 98 ? 9.931 7.305 17.429 1.00 61.19 98 GLU A C 1
ATOM 756 O O . GLU A 1 98 ? 10.128 8.397 17.962 1.00 61.19 98 GLU A O 1
ATOM 761 N N . ARG A 1 99 ? 8.793 6.625 17.618 1.00 60.97 99 ARG A N 1
ATOM 762 C CA . ARG A 1 99 ? 7.634 7.168 18.344 1.00 60.97 99 ARG A CA 1
ATOM 763 C C . ARG A 1 99 ? 7.551 6.783 19.823 1.00 60.97 99 ARG A C 1
ATOM 765 O O . ARG A 1 99 ? 6.753 7.378 20.539 1.00 60.97 99 ARG A O 1
ATOM 772 N N . GLU A 1 100 ? 8.380 5.854 20.298 1.00 56.78 100 GLU A N 1
ATOM 773 C CA . GLU A 1 100 ? 8.454 5.456 21.719 1.00 56.78 100 GLU A CA 1
ATOM 774 C C . GLU A 1 100 ? 9.516 6.233 22.528 1.00 56.78 100 GLU A C 1
ATOM 776 O O . GLU A 1 100 ? 9.667 6.017 23.731 1.00 56.78 100 GLU A O 1
ATOM 781 N N . SER A 1 101 ? 10.235 7.175 21.907 1.00 38.41 101 SER A N 1
ATOM 782 C CA . SER A 1 101 ? 11.177 8.052 22.617 1.00 38.41 101 SER A CA 1
ATOM 783 C C . SER A 1 101 ? 10.437 8.956 23.628 1.00 38.41 101 SER A C 1
ATOM 785 O O . SER A 1 101 ? 9.506 9.665 23.239 1.00 38.41 101 SER A O 1
ATOM 787 N N . PRO A 1 102 ? 10.818 8.983 24.922 1.00 44.78 102 PRO A N 1
ATOM 788 C CA . PRO A 1 102 ? 10.039 9.664 25.952 1.00 44.78 102 PRO A CA 1
ATOM 789 C C . PRO A 1 102 ? 10.277 11.179 25.910 1.00 44.78 102 PRO A C 1
ATOM 791 O O . PRO A 1 102 ? 11.342 11.659 26.294 1.00 44.78 102 PRO A O 1
ATOM 794 N N . SER A 1 103 ? 9.267 11.952 25.501 1.00 40.44 103 SER A N 1
ATOM 795 C CA . SER A 1 103 ? 9.214 13.399 25.748 1.00 40.44 103 SER A CA 1
ATOM 796 C C . SER A 1 103 ? 8.169 13.734 26.808 1.00 40.44 103 SER A C 1
ATOM 798 O O . SER A 1 103 ? 6.974 13.570 26.602 1.00 40.44 103 SER A O 1
ATOM 800 N N . HIS A 1 104 ? 8.700 14.182 27.947 1.00 39.94 104 HIS A N 1
ATOM 801 C CA . HIS A 1 104 ? 8.190 15.167 28.903 1.00 39.94 104 HIS A CA 1
ATOM 802 C C . HIS A 1 104 ? 6.669 15.290 29.122 1.00 39.94 104 HIS A C 1
ATOM 804 O O . HIS A 1 104 ? 5.924 15.766 28.269 1.00 39.94 104 HIS A O 1
ATOM 810 N N . ASN A 1 105 ? 6.259 15.006 30.364 1.00 45.69 105 ASN A N 1
ATOM 811 C CA . ASN A 1 105 ? 4.999 15.453 30.953 1.00 45.69 105 ASN A CA 1
ATOM 812 C C . ASN A 1 105 ? 4.782 16.952 30.698 1.00 45.69 105 ASN A C 1
ATOM 814 O O . ASN A 1 105 ? 5.467 17.785 31.290 1.00 45.69 105 ASN A O 1
ATOM 818 N N . GLN A 1 106 ? 3.782 17.293 29.891 1.00 39.34 106 GLN A N 1
ATOM 819 C CA . GLN A 1 106 ? 3.113 18.584 29.977 1.00 39.34 106 GLN A CA 1
ATOM 820 C C . GLN A 1 106 ? 1.612 18.345 30.056 1.00 39.34 106 GLN A C 1
ATOM 822 O O . GLN A 1 106 ? 0.946 17.985 29.089 1.00 39.34 106 GLN A O 1
ATOM 827 N N . THR A 1 107 ? 1.110 18.525 31.273 1.00 45.66 107 THR A N 1
ATOM 828 C CA . THR A 1 107 ? -0.275 18.846 31.579 1.00 45.66 107 THR A CA 1
ATOM 829 C C . THR A 1 107 ? -0.643 20.086 30.770 1.00 45.66 107 THR A C 1
ATOM 831 O O . THR A 1 107 ? -0.092 21.160 30.993 1.00 45.66 107 THR A O 1
ATOM 834 N N . GLY A 1 108 ? -1.532 19.934 29.801 1.00 37.25 108 GLY A N 1
ATOM 835 C CA . GLY A 1 108 ? -1.985 21.032 28.964 1.00 37.25 108 GLY A CA 1
ATOM 836 C C . GLY A 1 108 ? -3.062 20.517 28.035 1.00 37.25 108 GLY A C 1
ATOM 837 O O . GLY A 1 108 ? -2.849 19.552 27.307 1.00 37.25 108 GLY A O 1
ATOM 838 N N . GLU A 1 109 ? -4.237 21.115 28.140 1.00 47.06 109 GLU A N 1
ATOM 839 C CA . GLU A 1 109 ? -5.444 20.825 27.381 1.00 47.06 109 GLU A CA 1
ATOM 840 C C . GLU A 1 109 ? -5.165 20.899 25.872 1.00 47.06 109 GLU A C 1
ATOM 842 O O . GLU A 1 109 ? -5.319 21.938 25.239 1.00 47.06 109 GLU A O 1
ATOM 847 N N . ASN A 1 110 ? -4.745 19.787 25.269 1.00 38.62 110 ASN A N 1
ATOM 848 C CA . ASN A 1 110 ? -4.720 19.665 23.822 1.00 38.62 110 ASN A CA 1
ATOM 849 C C . ASN A 1 110 ? -6.113 19.250 23.367 1.00 38.62 110 ASN A C 1
ATOM 851 O O . ASN A 1 110 ? -6.437 18.066 23.263 1.00 38.62 110 ASN A O 1
ATOM 855 N N . SER A 1 111 ? -6.917 20.249 23.023 1.00 47.78 111 SER A N 1
ATOM 856 C CA . SER A 1 111 ? -7.959 20.127 22.011 1.00 47.78 111 SER A CA 1
ATOM 857 C C . SER A 1 111 ? -7.313 19.807 20.655 1.00 47.78 111 SER A C 1
ATOM 859 O O . SER A 1 111 ? -7.339 20.609 19.726 1.00 47.78 111 SER A O 1
ATOM 861 N N . SER A 1 112 ? -6.689 18.634 20.527 1.00 51.28 112 SER A N 1
ATOM 862 C CA . SER A 1 112 ? -6.553 18.008 19.222 1.00 51.28 112 SER A CA 1
ATOM 863 C C . SER A 1 112 ? -7.958 17.542 18.887 1.00 51.28 112 SER A C 1
ATOM 865 O O . SER A 1 112 ? -8.422 16.554 19.460 1.00 51.28 112 SER A O 1
ATOM 867 N N . SER A 1 113 ? -8.667 18.286 18.040 1.00 52.06 113 SER A N 1
ATOM 868 C CA . SER A 1 113 ? -9.875 17.773 17.410 1.00 52.06 113 SER A CA 1
ATOM 869 C C . SER A 1 113 ? -9.476 16.471 16.726 1.00 52.06 113 SER A C 1
ATOM 871 O O . SER A 1 113 ? -8.826 16.485 15.675 1.00 52.06 113 SER A O 1
ATOM 873 N N . SER A 1 114 ? -9.766 15.342 17.373 1.00 50.78 114 SER A N 1
ATOM 874 C CA . SER A 1 114 ? -9.707 14.065 16.690 1.00 50.78 114 SER A CA 1
ATOM 875 C C . SER A 1 114 ? -10.634 14.239 15.493 1.00 50.78 114 SER A C 1
ATOM 877 O O . SER A 1 114 ? -11.759 14.709 15.683 1.00 50.78 114 SER A O 1
ATOM 879 N N . PRO A 1 115 ? -10.224 13.881 14.267 1.00 53.94 115 PRO A N 1
ATOM 880 C CA . PRO A 1 115 ? -11.154 13.851 13.140 1.00 53.94 115 PRO A CA 1
ATOM 881 C C . PRO A 1 115 ? -12.323 12.873 13.383 1.00 53.94 115 PRO A C 1
ATOM 883 O O . PRO A 1 115 ? -13.207 12.754 12.542 1.00 53.94 115 PRO A O 1
ATOM 886 N N . PHE A 1 116 ? -12.313 12.166 14.520 1.00 52.94 116 PHE A N 1
ATOM 887 C CA . PHE A 1 116 ? -13.319 11.226 14.993 1.00 52.94 116 PHE A CA 1
ATOM 888 C C . PHE A 1 116 ? -14.142 11.735 16.191 1.00 52.94 116 PHE A C 1
ATOM 890 O O . PHE A 1 116 ? -14.979 10.987 16.693 1.00 52.94 116 PHE A O 1
ATOM 897 N N . SER A 1 117 ? -13.902 12.957 16.684 1.00 48.56 117 SER A N 1
ATOM 898 C CA . SER A 1 117 ? -14.731 13.596 17.716 1.00 48.56 117 SER A CA 1
ATOM 899 C C . SER A 1 117 ? -15.740 14.532 17.049 1.00 48.56 117 SER A C 1
ATOM 901 O O . SER A 1 117 ? -15.326 15.510 16.430 1.00 48.56 117 SER A O 1
ATOM 903 N N . ASP A 1 118 ? -17.030 14.196 17.152 1.00 47.19 118 ASP A N 1
ATOM 904 C CA . ASP A 1 118 ? -18.157 15.060 16.754 1.00 47.19 118 ASP A CA 1
ATOM 905 C C . ASP A 1 118 ? -18.329 16.259 17.705 1.00 47.19 118 ASP A C 1
ATOM 907 O O . ASP A 1 118 ? -18.106 16.084 18.930 1.00 47.19 118 ASP A O 1
#

Foldseek 3Di:
DLVVLVVCLVVCVVPDDPVVSVVSVVVSLVVLVVVLVVVVVLVVLCVVPVVPDDDPPPDDQPNNVVVVVVVVVVVVCVVVNVVSCVVCVVVNVVSVVVPPPDDDDDDDDPPPVDVRHD

Radius of gyration: 19.25 Å; chains: 1; bounding box: 45×29×54 Å

Secondary structure (DSSP, 8-state):
-HHHHHHHHHHHHHHS-HHHHHHHHHHHHHHHHHHHHHHHHHHHHHHHHTTT-PPGGGPPPHHHHHHHHHHHHHHHTHHHHHHHHHHTTTHHHHHHHHH-S-------------TT--